Protein AF-A0A482XBP9-F1 (afdb_monomer_lite)

Foldseek 3Di:
DPDVVVVVVLVPCPVLLVVLVVLVVPPDDDDPPDNQPLLNSVQVSAADPVDQKHQLLSLQVLLVQLVDDPPPPLLVQLNVLLVVVVVVVVDPPDDSNRDIDHSVSSCSNCVSNSVVSSCSVNLVDPGSRVNVVVVVVVVVCVVCVVPPDDD

Sequence (151 aa):
MTEKLFIEKCTNKTIGNRILTTYNHANSADDPDHSKKTEDVLFEMFKDEEKDIIHVGKFLAALRNTGLRRNDPRLADFMENLKKIHRASGMEGGSPETQKLDLDAFRQVIGGNLVLISKAFRHNFIIPDFQNFCKYIEEFYWKCKSNTEGK

InterPro domains:
  IPR015868 Glutaminase [PTHR12544] (25-151)
  IPR041541 Glutaminase, EF-hand domain [PF17959] (38-128)

Secondary structure (DSSP, 8-state):
--SHHHHHHHHT-HHHHHHHHHHHH--SS--TT----HHHHHHHHHS-SSSS-EEHHHHHHHHHHTT--TT-GGGHHHHHHHHHHHHHTT-TT--GGG-EE-HHHHHHHHGGGHHHHHHHHTT-SSSS-HHHHHHHHHHHHHHHHT-----

pLDDT: mean 78.26, std 21.34, range [28.84, 96.88]

Structure (mmCIF, N/CA/C/O backbone):
data_AF-A0A482XBP9-F1
#
_entry.id   AF-A0A482XBP9-F1
#
loop_
_atom_site.group_PDB
_atom_site.id
_atom_site.type_symbol
_atom_site.label_atom_id
_atom_site.label_alt_id
_atom_site.label_comp_id
_atom_site.label_asym_id
_atom_site.label_entity_id
_atom_site.label_seq_id
_atom_site.pdbx_PDB_ins_code
_atom_site.Cartn_x
_atom_site.Cartn_y
_atom_site.Cartn_z
_atom_site.occupancy
_atom_site.B_iso_or_equiv
_atom_site.auth_seq_id
_atom_site.auth_comp_id
_atom_site.auth_asym_id
_atom_site.auth_atom_id
_atom_site.pdbx_PDB_model_num
ATOM 1 N N . MET A 1 1 ? 16.045 20.463 3.046 1.00 37.81 1 MET A N 1
ATOM 2 C CA . MET A 1 1 ? 16.984 19.477 3.636 1.00 37.81 1 MET A CA 1
ATOM 3 C C . MET A 1 1 ? 16.196 18.433 4.445 1.00 37.81 1 MET A C 1
ATOM 5 O O . MET A 1 1 ? 16.552 18.136 5.574 1.00 37.81 1 MET A O 1
ATOM 9 N N . THR A 1 2 ? 15.094 17.896 3.897 1.00 41.22 2 THR A N 1
ATOM 10 C CA . THR A 1 2 ? 13.998 17.339 4.730 1.00 41.22 2 THR A CA 1
ATOM 11 C C . THR A 1 2 ? 13.229 16.173 4.095 1.00 41.22 2 THR A C 1
ATOM 13 O O . THR A 1 2 ? 12.143 15.841 4.547 1.00 41.22 2 THR A O 1
ATOM 16 N N . GLU A 1 3 ? 13.791 15.503 3.086 1.00 32.41 3 GLU A N 1
ATOM 17 C CA . GLU A 1 3 ? 13.152 14.320 2.474 1.00 32.41 3 GLU A CA 1
ATOM 18 C C . GLU A 1 3 ? 14.043 13.070 2.574 1.00 32.41 3 GLU A C 1
ATOM 20 O O . GLU A 1 3 ? 13.573 11.992 2.931 1.00 32.41 3 GLU A O 1
ATOM 25 N N . LYS A 1 4 ? 15.369 13.228 2.427 1.00 32.59 4 LYS A N 1
ATOM 26 C CA . LYS A 1 4 ? 16.337 12.134 2.635 1.00 32.59 4 LYS A CA 1
ATOM 27 C C . LYS A 1 4 ? 16.359 11.601 4.076 1.00 32.59 4 LYS A C 1
ATOM 29 O O . LYS A 1 4 ? 16.431 10.393 4.264 1.00 32.59 4 LYS A O 1
ATOM 34 N N . LEU A 1 5 ? 16.196 12.474 5.076 1.00 28.84 5 LEU A N 1
ATOM 35 C CA . LEU A 1 5 ? 16.202 12.085 6.494 1.00 28.84 5 LEU A CA 1
ATOM 36 C C . LEU A 1 5 ? 14.932 11.309 6.911 1.00 28.84 5 LEU A C 1
ATOM 38 O O . LEU A 1 5 ? 14.953 10.557 7.881 1.00 28.84 5 LEU A O 1
ATOM 42 N N . PHE A 1 6 ? 13.826 11.463 6.171 1.00 35.94 6 PHE A N 1
ATOM 43 C CA . PHE A 1 6 ? 12.575 10.737 6.427 1.00 35.94 6 PHE A CA 1
ATOM 44 C C . PHE A 1 6 ? 12.611 9.318 5.839 1.00 35.94 6 PHE A C 1
ATOM 46 O O . PHE A 1 6 ? 12.150 8.365 6.470 1.00 35.94 6 PHE A O 1
ATOM 53 N N . ILE A 1 7 ? 13.219 9.173 4.657 1.00 40.00 7 ILE A N 1
ATOM 54 C CA . ILE A 1 7 ? 13.412 7.884 3.979 1.00 40.00 7 ILE A CA 1
ATOM 55 C C . ILE A 1 7 ? 14.391 7.006 4.770 1.00 40.00 7 ILE A C 1
ATOM 57 O O . ILE A 1 7 ? 14.101 5.834 4.993 1.00 40.00 7 ILE A O 1
ATOM 61 N N . GLU A 1 8 ? 15.481 7.582 5.285 1.00 29.19 8 GLU A N 1
ATOM 62 C CA . GLU A 1 8 ? 16.500 6.847 6.046 1.00 29.19 8 GLU A CA 1
ATOM 63 C C . GLU A 1 8 ? 15.973 6.296 7.386 1.00 29.19 8 GLU A C 1
ATOM 65 O O . GLU A 1 8 ? 16.289 5.164 7.767 1.00 29.19 8 GLU A O 1
ATOM 70 N N . LYS A 1 9 ? 15.080 7.039 8.060 1.00 35.62 9 LYS A N 1
ATOM 71 C CA . LYS A 1 9 ? 14.390 6.569 9.275 1.00 35.62 9 LYS A CA 1
ATOM 72 C C . LYS A 1 9 ? 13.378 5.449 9.003 1.00 35.62 9 LYS A C 1
ATOM 74 O O . LYS A 1 9 ? 13.162 4.617 9.878 1.00 35.62 9 LYS A O 1
ATOM 79 N N . CYS A 1 10 ? 12.793 5.377 7.803 1.00 39.66 10 CYS A N 1
ATOM 80 C CA . CYS A 1 10 ? 11.873 4.291 7.438 1.00 39.66 10 CYS A CA 1
ATOM 81 C C . CYS A 1 10 ? 12.611 2.988 7.085 1.00 39.66 10 CYS A C 1
ATOM 83 O O . CYS A 1 10 ? 12.101 1.907 7.370 1.00 39.66 10 CYS A O 1
ATOM 85 N N . THR A 1 11 ? 13.822 3.071 6.524 1.00 42.81 11 THR A N 1
ATOM 86 C CA . THR A 1 11 ? 14.670 1.899 6.230 1.00 42.81 11 THR A CA 1
ATOM 87 C C . THR A 1 11 ? 15.306 1.262 7.468 1.00 42.81 11 THR A C 1
ATOM 89 O O . THR A 1 11 ? 15.625 0.079 7.435 1.00 42.81 11 THR A O 1
ATOM 92 N N . ASN A 1 12 ? 15.437 1.992 8.583 1.00 36.22 12 ASN A N 1
ATOM 93 C CA . ASN A 1 12 ? 16.050 1.494 9.823 1.00 36.22 12 ASN A CA 1
ATOM 94 C C . ASN A 1 12 ? 15.049 0.945 10.859 1.00 36.22 12 ASN A C 1
ATOM 96 O O . ASN A 1 12 ? 15.356 0.870 12.049 1.00 36.22 12 ASN A O 1
ATOM 100 N N . LYS A 1 13 ? 13.861 0.482 10.443 1.00 47.34 13 LYS A N 1
ATOM 101 C CA . LYS A 1 13 ? 12.971 -0.301 11.322 1.00 47.34 13 LYS A CA 1
ATOM 102 C C . LYS A 1 13 ? 13.331 -1.792 11.264 1.00 47.34 13 LYS A C 1
ATOM 104 O O . LYS A 1 13 ? 12.494 -2.642 10.976 1.00 47.34 13 LYS A O 1
ATOM 109 N N . THR A 1 14 ? 14.569 -2.120 11.648 1.00 39.59 14 THR A N 1
ATOM 110 C CA . THR A 1 14 ? 15.028 -3.484 12.004 1.00 39.59 14 THR A CA 1
ATOM 111 C C . THR A 1 14 ? 14.088 -4.153 13.026 1.00 39.59 14 THR A C 1
ATOM 113 O O . THR A 1 14 ? 13.972 -5.375 13.089 1.00 39.59 14 THR A O 1
ATOM 116 N N . ILE A 1 15 ? 13.337 -3.343 13.779 1.00 46.38 15 ILE A N 1
ATOM 117 C CA . ILE A 1 15 ? 12.318 -3.761 14.746 1.00 46.38 15 ILE A CA 1
ATOM 118 C C . ILE A 1 15 ? 11.093 -4.403 14.060 1.00 46.38 15 ILE A C 1
ATOM 120 O O . ILE A 1 15 ? 10.591 -5.414 14.541 1.00 46.38 15 ILE A O 1
ATOM 124 N N . GLY A 1 16 ? 10.638 -3.881 12.914 1.00 44.25 16 GLY A N 1
ATOM 125 C CA . GLY A 1 16 ? 9.449 -4.388 12.211 1.00 44.25 16 GLY A CA 1
ATOM 126 C C . GLY A 1 16 ? 9.683 -5.763 11.584 1.00 44.25 16 GLY A C 1
ATOM 127 O O . GLY A 1 16 ? 8.839 -6.651 11.695 1.00 44.25 16 GLY A O 1
ATOM 128 N N . ASN A 1 17 ? 10.881 -5.968 11.024 1.00 46.06 17 ASN A N 1
ATOM 129 C CA . ASN A 1 17 ? 11.289 -7.264 10.483 1.00 46.06 17 ASN A CA 1
ATOM 130 C C . ASN A 1 17 ? 11.390 -8.331 11.575 1.00 46.06 17 ASN A C 1
ATOM 132 O O . ASN A 1 17 ? 10.936 -9.447 11.337 1.00 46.06 17 ASN A O 1
ATOM 136 N N . ARG A 1 18 ? 11.903 -7.993 12.772 1.00 46.09 18 ARG A N 1
ATOM 137 C CA . ARG A 1 18 ? 11.934 -8.912 13.925 1.00 46.09 18 ARG A CA 1
ATOM 138 C C . ARG A 1 18 ? 10.528 -9.294 14.389 1.00 46.09 18 ARG A C 1
ATOM 140 O O . ARG A 1 18 ? 10.260 -10.478 14.516 1.00 46.09 18 ARG A O 1
ATOM 147 N N . ILE A 1 19 ? 9.625 -8.326 14.566 1.00 51.47 19 ILE A N 1
ATOM 148 C CA . ILE A 1 19 ? 8.268 -8.584 15.083 1.00 51.47 19 ILE A CA 1
ATOM 149 C C . ILE A 1 19 ? 7.437 -9.449 14.116 1.00 51.47 19 ILE A C 1
ATOM 151 O O . ILE A 1 19 ? 6.742 -10.368 14.549 1.00 51.47 19 ILE A O 1
ATOM 155 N N . LEU A 1 20 ? 7.535 -9.217 12.800 1.00 51.56 20 LEU A N 1
ATOM 156 C CA . LEU A 1 20 ? 6.795 -10.007 11.806 1.00 51.56 20 LEU A CA 1
ATOM 157 C C . LEU A 1 20 ? 7.397 -11.401 11.551 1.00 51.56 20 LEU A C 1
ATOM 159 O O . LEU A 1 20 ? 6.654 -12.332 11.227 1.00 51.56 20 LEU A O 1
ATOM 163 N N . THR A 1 21 ? 8.717 -11.579 11.691 1.00 48.75 21 THR A N 1
ATOM 164 C CA . THR A 1 21 ? 9.327 -12.921 11.617 1.00 48.75 21 THR A CA 1
ATOM 165 C C . THR A 1 21 ? 9.036 -13.744 12.868 1.00 48.75 21 THR A C 1
ATOM 167 O O . THR A 1 21 ? 8.695 -14.917 12.729 1.00 48.75 21 THR A O 1
ATOM 170 N N . THR A 1 22 ? 9.065 -13.149 14.067 1.00 46.91 22 THR A N 1
ATOM 171 C CA . THR A 1 22 ? 8.725 -13.862 15.313 1.00 46.91 22 THR A CA 1
ATOM 172 C C . THR A 1 22 ? 7.270 -14.325 15.344 1.00 46.91 22 THR A C 1
ATOM 174 O O . THR A 1 22 ? 6.996 -15.419 15.828 1.00 46.91 22 THR A O 1
ATOM 177 N N . TYR A 1 23 ? 6.342 -13.556 14.761 1.00 48.41 23 TYR A N 1
ATOM 178 C CA . TYR A 1 23 ? 4.919 -13.914 14.748 1.00 48.41 23 TYR A CA 1
ATOM 179 C C . TYR A 1 23 ? 4.613 -15.184 13.928 1.00 48.41 23 TYR A C 1
ATOM 181 O O . TYR A 1 23 ? 3.673 -15.907 14.235 1.00 48.41 23 TYR A O 1
ATOM 189 N N . ASN A 1 24 ? 5.426 -15.515 12.915 1.00 46.06 24 ASN A N 1
ATOM 190 C CA . ASN A 1 24 ? 5.224 -16.731 12.114 1.00 46.06 24 ASN A CA 1
ATOM 191 C C . ASN A 1 24 ? 5.729 -18.017 12.799 1.00 46.06 24 ASN A C 1
ATOM 193 O O . ASN A 1 24 ? 5.308 -19.101 12.401 1.00 46.06 24 ASN A O 1
ATOM 197 N N . HIS A 1 25 ? 6.603 -17.924 13.810 1.00 41.91 25 HIS A N 1
ATOM 198 C CA . HIS A 1 25 ? 7.128 -19.098 14.527 1.00 41.91 25 HIS A CA 1
ATOM 199 C C . HIS A 1 25 ? 6.228 -19.545 15.696 1.00 41.91 25 HIS A C 1
ATOM 201 O O . HIS A 1 25 ? 6.384 -20.652 16.197 1.00 41.91 25 HIS A O 1
ATOM 207 N N . ALA A 1 26 ? 5.259 -18.719 16.104 1.00 39.34 26 ALA A N 1
ATOM 208 C CA . ALA A 1 26 ? 4.403 -18.948 17.271 1.00 39.34 26 ALA A CA 1
ATOM 209 C C . ALA A 1 26 ? 3.033 -19.587 16.950 1.00 39.34 26 ALA A C 1
ATOM 211 O O . ALA A 1 26 ? 2.118 -19.515 17.761 1.00 39.34 26 ALA A O 1
ATOM 212 N N . ASN A 1 27 ? 2.866 -20.243 15.793 1.00 37.66 27 ASN A N 1
ATOM 213 C CA . ASN A 1 27 ? 1.676 -21.065 15.513 1.00 37.66 27 ASN A CA 1
ATOM 214 C C . ASN A 1 27 ? 1.828 -22.478 16.109 1.00 37.66 27 ASN A C 1
ATOM 216 O O . ASN A 1 27 ? 1.752 -23.482 15.405 1.00 37.66 27 ASN A O 1
ATOM 220 N N . SER A 1 28 ? 2.100 -22.556 17.410 1.00 35.34 28 SER A N 1
ATOM 221 C CA . SER A 1 28 ? 1.999 -23.775 18.216 1.00 35.34 28 SER A CA 1
ATOM 222 C C . SER A 1 28 ? 1.160 -23.441 19.445 1.00 35.34 28 SER A C 1
ATOM 224 O O . SER A 1 28 ? 1.325 -22.377 20.028 1.00 35.34 28 SER A O 1
ATOM 226 N N . ALA A 1 29 ? 0.199 -24.314 19.723 1.00 46.94 29 ALA A N 1
ATOM 227 C CA . ALA A 1 29 ? -0.949 -24.123 20.599 1.00 46.94 29 ALA A CA 1
ATOM 228 C C . ALA A 1 29 ? -0.637 -23.631 22.034 1.00 46.94 29 ALA A C 1
ATOM 230 O O . ALA A 1 29 ? 0.436 -23.900 22.567 1.00 46.94 29 ALA A O 1
ATOM 231 N N . ASP A 1 30 ? -1.657 -22.996 22.632 1.00 45.62 30 ASP A N 1
ATOM 232 C CA . ASP A 1 30 ? -1.903 -22.816 24.078 1.00 45.62 30 ASP A CA 1
ATOM 233 C C . ASP A 1 30 ? -1.338 -21.575 24.817 1.00 45.62 30 ASP A C 1
ATOM 235 O O . ASP A 1 30 ? -0.680 -21.714 25.843 1.00 45.62 30 ASP A O 1
ATOM 239 N N . ASP A 1 31 ? -1.710 -20.351 24.399 1.00 41.84 31 ASP A N 1
ATOM 240 C CA . ASP A 1 31 ? -1.736 -19.177 25.306 1.00 41.84 31 ASP A CA 1
ATOM 241 C C . ASP A 1 31 ? -2.879 -18.183 24.941 1.00 41.84 31 ASP A C 1
ATOM 243 O O . ASP A 1 31 ? -2.884 -17.655 23.821 1.00 41.84 31 ASP A O 1
ATOM 247 N N . PRO A 1 32 ? -3.879 -17.920 25.816 1.00 41.59 32 PRO A N 1
ATOM 248 C CA . PRO A 1 32 ? -5.040 -17.087 25.481 1.00 41.59 32 PRO A CA 1
ATOM 249 C C . PRO A 1 32 ? -4.769 -15.574 25.387 1.00 41.59 32 PRO A C 1
ATOM 251 O O . PRO A 1 32 ? -5.662 -14.859 24.932 1.00 41.59 32 PRO A O 1
ATOM 254 N N . ASP A 1 33 ? -3.599 -15.069 25.805 1.00 43.78 33 ASP A N 1
ATOM 255 C CA . ASP A 1 33 ? -3.403 -13.625 26.054 1.00 43.78 33 ASP A CA 1
ATOM 256 C C . ASP A 1 33 ? -2.367 -12.906 25.157 1.00 43.78 33 ASP A C 1
ATOM 258 O O . ASP A 1 33 ? -2.034 -11.751 25.413 1.00 43.78 33 ASP A O 1
ATOM 262 N N . HIS A 1 34 ? -1.841 -13.502 24.069 1.00 45.81 34 HIS A N 1
ATOM 263 C CA . HIS A 1 34 ? -0.876 -12.756 23.222 1.00 45.81 34 HIS A CA 1
ATOM 264 C C . HIS A 1 34 ? -0.835 -13.028 21.707 1.00 45.81 34 HIS A C 1
ATOM 266 O O . HIS A 1 34 ? 0.150 -12.682 21.045 1.00 45.81 34 HIS A O 1
ATOM 272 N N . SER A 1 35 ? -1.912 -13.530 21.092 1.00 50.09 35 SER A N 1
ATOM 273 C CA . SER A 1 35 ? -2.021 -13.517 19.619 1.00 50.09 35 SER A CA 1
ATOM 274 C C . SER A 1 35 ? -2.414 -12.120 19.104 1.00 50.09 35 SER A C 1
ATOM 276 O O . SER A 1 35 ? -3.571 -11.827 18.808 1.00 50.09 35 SER A O 1
ATOM 278 N N . LYS A 1 36 ? -1.448 -11.194 19.025 1.00 61.75 36 LYS A N 1
ATOM 279 C CA . LYS A 1 36 ? -1.685 -9.873 18.413 1.00 61.75 36 LYS A CA 1
ATOM 280 C C . LYS A 1 36 ? -2.110 -10.036 16.956 1.00 61.75 36 LYS A C 1
ATOM 282 O O . LYS A 1 36 ? -1.296 -10.390 16.106 1.00 61.75 36 LYS A O 1
ATOM 287 N N . LYS A 1 37 ? -3.374 -9.732 16.654 1.00 82.69 37 LYS A N 1
ATOM 288 C CA . LYS A 1 37 ? -3.929 -9.836 15.299 1.00 82.69 37 LYS A CA 1
ATOM 289 C C . LYS A 1 37 ? -3.034 -9.107 14.291 1.00 82.69 37 LYS A C 1
ATOM 291 O O . LYS A 1 37 ? -2.419 -8.089 14.607 1.00 82.69 37 LYS A O 1
ATOM 296 N N . THR A 1 38 ? -2.931 -9.629 13.068 1.00 86.25 38 THR A N 1
ATOM 297 C CA . THR A 1 38 ? -1.986 -9.101 12.062 1.00 86.25 38 THR A CA 1
ATOM 298 C C . THR A 1 38 ? -2.249 -7.626 11.743 1.00 86.25 38 THR A C 1
ATOM 300 O O . THR A 1 38 ? -1.301 -6.867 11.548 1.00 86.25 38 THR A O 1
ATOM 303 N N . GLU A 1 39 ? -3.513 -7.198 11.742 1.00 89.50 39 GLU A N 1
ATOM 304 C CA . GLU A 1 39 ? -3.902 -5.785 11.686 1.00 89.50 39 GLU A CA 1
ATOM 305 C C . GLU A 1 39 ? -3.262 -4.926 12.789 1.00 89.50 39 GLU A C 1
ATOM 307 O O . GLU A 1 39 ? -2.786 -3.836 12.496 1.00 89.50 39 GLU A O 1
ATOM 312 N N . ASP A 1 40 ? -3.180 -5.415 14.026 1.00 90.44 40 ASP A N 1
ATOM 313 C CA . ASP A 1 40 ? -2.673 -4.668 15.181 1.00 90.44 40 ASP A CA 1
ATOM 314 C C . ASP A 1 40 ? -1.156 -4.524 15.103 1.00 90.44 40 ASP A C 1
ATOM 316 O O . ASP A 1 40 ? -0.599 -3.469 15.399 1.00 90.44 40 ASP A O 1
ATOM 320 N N . VAL A 1 41 ? -0.480 -5.576 14.635 1.00 90.75 41 VAL A N 1
ATOM 321 C CA . VAL A 1 41 ? 0.960 -5.528 14.366 1.00 90.75 41 VAL A CA 1
ATOM 322 C C . VAL A 1 41 ? 1.259 -4.515 13.264 1.00 90.75 41 VAL A C 1
ATOM 324 O O . VAL A 1 41 ? 2.164 -3.695 13.409 1.00 90.75 41 VAL A O 1
ATOM 327 N N . LEU A 1 42 ? 0.487 -4.529 12.173 1.00 90.88 42 LEU A N 1
ATOM 328 C CA . LEU A 1 42 ? 0.623 -3.528 11.116 1.00 90.88 42 LEU A CA 1
ATOM 329 C C . LEU A 1 42 ? 0.292 -2.124 11.626 1.00 90.88 42 LEU A C 1
ATOM 331 O O . LEU A 1 42 ? 0.970 -1.173 11.238 1.00 90.88 42 LEU A O 1
ATOM 335 N N . PHE A 1 43 ? -0.690 -1.988 12.516 1.00 92.44 43 PHE A N 1
ATOM 336 C CA . PHE A 1 43 ? -1.020 -0.707 13.115 1.00 92.44 43 PHE A CA 1
ATOM 337 C C . PHE A 1 43 ? 0.175 -0.149 13.901 1.00 92.44 43 PHE A C 1
ATOM 339 O O . PHE A 1 43 ? 0.669 0.937 13.613 1.00 92.44 43 PHE A O 1
ATOM 346 N N . GLU A 1 44 ? 0.731 -0.950 14.807 1.00 91.12 44 GLU A N 1
ATOM 347 C CA . GLU A 1 44 ? 1.907 -0.607 15.613 1.00 91.12 44 GLU A CA 1
ATOM 348 C C . GLU A 1 44 ? 3.150 -0.298 14.755 1.00 91.12 44 GLU A C 1
ATOM 350 O O . GLU A 1 44 ? 4.012 0.514 15.100 1.00 91.12 44 GLU A O 1
ATOM 355 N N . MET A 1 45 ? 3.262 -0.926 13.582 1.00 89.81 45 MET A N 1
ATOM 356 C CA . MET A 1 45 ? 4.352 -0.645 12.654 1.00 89.81 45 MET A CA 1
ATOM 357 C C . MET A 1 45 ? 4.272 0.750 12.029 1.00 89.81 45 MET A C 1
ATOM 359 O O . MET A 1 45 ? 5.328 1.325 11.743 1.00 89.81 45 MET A O 1
ATOM 363 N N . PHE A 1 46 ? 3.070 1.287 11.822 1.00 90.62 46 PHE A N 1
ATOM 364 C CA . PHE A 1 46 ? 2.847 2.524 11.070 1.00 90.62 46 PHE A CA 1
ATOM 365 C C . PHE A 1 46 ? 2.285 3.683 11.892 1.00 90.62 46 PHE A C 1
ATOM 367 O O . PHE 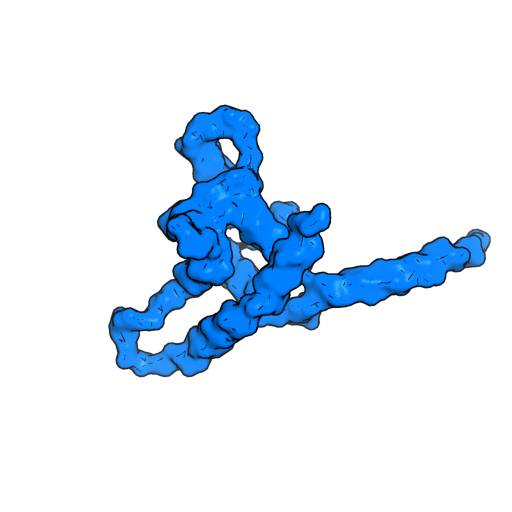A 1 46 ? 2.269 4.805 11.371 1.00 90.62 46 PHE A O 1
ATOM 374 N N . LYS A 1 47 ? 1.850 3.434 13.133 1.00 91.75 47 LYS A N 1
ATOM 375 C CA . LYS A 1 47 ? 1.340 4.473 14.025 1.00 91.75 47 LYS A CA 1
ATOM 376 C C . LYS A 1 47 ? 2.395 5.536 14.316 1.00 91.75 47 LYS A C 1
ATOM 378 O O . LYS A 1 47 ? 3.601 5.295 14.204 1.00 91.75 47 LYS A O 1
ATOM 383 N N . ASP A 1 48 ? 1.915 6.731 14.623 1.00 88.50 48 ASP A N 1
ATOM 384 C CA . ASP A 1 48 ? 2.747 7.811 15.135 1.00 88.50 48 ASP A CA 1
ATOM 385 C C . ASP A 1 48 ? 3.269 7.460 16.545 1.00 88.50 48 ASP A C 1
ATOM 387 O O . ASP A 1 48 ? 2.642 6.695 17.275 1.00 88.50 48 ASP A O 1
ATOM 391 N N . GLU A 1 49 ? 4.443 7.968 16.920 1.00 82.25 49 GLU A N 1
ATOM 392 C CA . GLU A 1 49 ? 5.059 7.660 18.221 1.00 82.25 49 GLU A CA 1
ATOM 393 C C . GLU A 1 49 ? 4.329 8.363 19.372 1.00 82.25 49 GLU A C 1
ATOM 395 O O . GLU A 1 49 ? 4.284 7.843 20.484 1.00 82.25 49 GLU A O 1
ATOM 400 N N . GLU A 1 50 ? 3.729 9.525 19.102 1.00 83.50 50 GLU A N 1
ATOM 401 C CA . GLU A 1 50 ? 3.052 10.339 20.117 1.00 83.50 50 GLU A CA 1
ATOM 402 C C . GLU A 1 50 ? 1.534 10.134 20.131 1.00 83.50 50 GLU A C 1
ATOM 404 O O . GLU A 1 50 ? 0.853 10.520 21.082 1.00 83.50 50 GLU A O 1
ATOM 409 N N . LYS A 1 51 ? 0.977 9.584 19.049 1.00 82.38 51 LYS A N 1
ATOM 410 C CA . LYS A 1 51 ? -0.467 9.478 18.835 1.00 82.38 51 LYS A CA 1
ATOM 411 C C . LYS A 1 51 ? -0.797 8.087 18.319 1.00 82.38 51 LYS A C 1
ATOM 413 O O . LYS A 1 51 ? -0.215 7.652 17.331 1.00 82.38 51 LYS A O 1
ATOM 418 N N . ASP A 1 52 ? -1.801 7.435 18.902 1.00 91.12 52 ASP A N 1
ATOM 419 C CA . ASP A 1 52 ? -2.332 6.153 18.414 1.00 91.12 52 ASP A CA 1
ATOM 420 C C . ASP A 1 52 ? -3.168 6.340 17.132 1.00 91.12 52 ASP A C 1
ATOM 422 O O . ASP A 1 52 ? -4.352 6.016 17.064 1.00 91.12 52 ASP A O 1
ATOM 426 N N . ILE A 1 53 ? -2.540 6.909 16.100 1.00 92.38 53 ILE A N 1
ATOM 427 C CA . ILE A 1 53 ? -3.109 7.159 14.780 1.00 92.38 53 ILE A CA 1
ATOM 428 C C . ILE A 1 53 ? -2.101 6.814 13.684 1.00 92.38 53 ILE A C 1
ATOM 430 O O . ILE A 1 53 ? -0.895 7.024 13.819 1.00 92.38 53 ILE A O 1
ATOM 434 N N . ILE A 1 54 ? -2.612 6.366 12.543 1.00 92.38 54 ILE A N 1
ATOM 435 C CA . ILE A 1 54 ? -1.857 6.197 11.304 1.00 92.38 54 ILE A CA 1
ATOM 436 C C . ILE A 1 54 ? -2.179 7.327 10.342 1.00 92.38 54 ILE A C 1
ATOM 438 O O . ILE A 1 54 ? -3.338 7.609 10.041 1.00 92.38 54 ILE A O 1
ATOM 442 N N . HIS A 1 55 ? -1.130 7.911 9.769 1.00 92.06 55 HIS A N 1
ATOM 443 C CA . HIS A 1 55 ? -1.241 8.779 8.604 1.00 92.06 55 HIS A CA 1
ATOM 444 C C . HIS A 1 55 ? -1.378 7.937 7.327 1.00 92.06 55 HIS A C 1
ATOM 446 O O . HIS A 1 55 ? -0.414 7.286 6.908 1.00 92.06 55 HIS A O 1
ATOM 452 N N . VAL A 1 56 ? -2.545 7.980 6.672 1.00 91.94 56 VAL A N 1
ATOM 453 C CA . VAL A 1 56 ? -2.839 7.163 5.475 1.00 91.94 56 VAL A CA 1
ATOM 454 C C . VAL A 1 56 ? -1.828 7.415 4.356 1.00 91.94 56 VAL A C 1
ATOM 456 O O . VAL A 1 56 ? -1.339 6.467 3.747 1.00 91.94 56 VAL A O 1
ATOM 459 N N . GLY A 1 57 ? -1.427 8.667 4.133 1.00 90.88 57 GLY A N 1
ATOM 460 C CA . GLY A 1 57 ? -0.420 9.009 3.126 1.00 90.88 57 GLY A CA 1
ATOM 461 C C . GLY A 1 57 ? 0.933 8.326 3.361 1.00 90.88 57 GLY A C 1
ATOM 462 O O . GLY A 1 57 ? 1.548 7.842 2.412 1.00 90.88 57 GLY A O 1
ATOM 463 N N . LYS A 1 58 ? 1.375 8.204 4.623 1.00 91.00 58 LYS A N 1
ATOM 464 C CA . LYS A 1 58 ? 2.621 7.497 4.983 1.00 91.00 58 LYS A CA 1
ATOM 465 C C . LYS A 1 58 ? 2.494 5.998 4.711 1.00 91.00 58 LYS A C 1
ATOM 467 O O . LYS A 1 58 ? 3.408 5.391 4.155 1.00 91.00 58 LYS A O 1
ATOM 472 N N . PHE A 1 59 ? 1.346 5.422 5.053 1.00 93.06 59 PHE A N 1
ATOM 473 C CA . PHE A 1 59 ? 1.046 4.016 4.802 1.00 93.06 59 PHE A CA 1
ATOM 474 C C . PHE A 1 59 ? 1.001 3.689 3.299 1.00 93.06 59 PHE A C 1
ATOM 476 O O . PHE A 1 59 ? 1.649 2.747 2.845 1.00 93.06 59 PHE A O 1
ATOM 483 N N . LEU A 1 60 ? 0.311 4.512 2.501 1.00 92.88 60 LEU A N 1
ATOM 484 C CA . LEU A 1 60 ? 0.242 4.383 1.041 1.00 92.88 60 LEU A CA 1
ATOM 485 C C . LEU A 1 60 ? 1.614 4.552 0.375 1.00 92.88 60 LEU A C 1
ATOM 487 O O . LEU A 1 60 ? 1.942 3.820 -0.560 1.00 92.88 60 LEU A O 1
ATOM 491 N N . ALA A 1 61 ? 2.435 5.487 0.860 1.00 91.81 61 ALA A N 1
ATOM 492 C CA . ALA A 1 61 ? 3.799 5.661 0.373 1.00 91.81 61 ALA A CA 1
ATOM 493 C C . ALA A 1 61 ? 4.657 4.412 0.633 1.00 91.81 61 ALA A C 1
ATOM 495 O O . ALA A 1 61 ? 5.390 3.980 -0.256 1.00 91.81 61 ALA A O 1
ATOM 496 N N . ALA A 1 62 ? 4.525 3.796 1.810 1.00 92.00 62 ALA A N 1
ATOM 497 C CA . ALA A 1 62 ? 5.220 2.555 2.131 1.00 92.00 62 ALA A CA 1
ATOM 498 C C . ALA A 1 62 ? 4.723 1.377 1.274 1.00 92.00 62 ALA A C 1
ATOM 500 O O . ALA A 1 62 ? 5.542 0.627 0.745 1.00 92.00 62 ALA A O 1
ATOM 501 N N . LEU A 1 63 ? 3.408 1.257 1.049 1.00 93.25 63 LEU A N 1
ATOM 502 C CA . LEU A 1 63 ? 2.841 0.273 0.117 1.00 93.25 63 LEU A CA 1
ATOM 503 C C . LEU A 1 63 ? 3.412 0.429 -1.295 1.00 93.25 63 LEU A C 1
ATOM 505 O O . LEU A 1 63 ? 3.799 -0.563 -1.912 1.00 93.25 63 LEU A O 1
ATOM 509 N N . ARG A 1 64 ? 3.541 1.663 -1.792 1.00 92.75 64 ARG A N 1
ATOM 510 C CA . ARG A 1 64 ? 4.131 1.935 -3.110 1.00 92.75 64 ARG A CA 1
ATOM 511 C C . ARG A 1 64 ? 5.563 1.412 -3.230 1.00 92.75 64 ARG A C 1
ATOM 513 O O . ARG A 1 64 ? 5.929 0.905 -4.287 1.00 92.75 64 ARG A O 1
ATOM 520 N N . ASN A 1 65 ? 6.350 1.481 -2.158 1.00 92.31 65 ASN A N 1
ATOM 521 C CA . ASN A 1 65 ? 7.729 0.985 -2.155 1.00 92.31 65 ASN A CA 1
ATOM 522 C C . ASN A 1 65 ? 7.813 -0.547 -2.264 1.00 92.31 65 ASN A C 1
ATOM 524 O O . ASN A 1 65 ? 8.825 -1.064 -2.724 1.00 92.31 65 ASN A O 1
ATOM 528 N N . THR A 1 66 ? 6.744 -1.271 -1.912 1.00 93.25 66 THR A N 1
ATOM 529 C CA . THR A 1 66 ? 6.636 -2.728 -2.133 1.00 93.25 66 THR A CA 1
ATOM 530 C C . THR A 1 66 ? 6.268 -3.097 -3.577 1.00 93.25 66 THR A C 1
ATOM 532 O O . THR A 1 66 ? 6.248 -4.273 -3.930 1.00 93.25 66 THR A O 1
ATOM 535 N N . GLY A 1 67 ? 5.946 -2.104 -4.415 1.00 93.25 67 GLY A N 1
ATOM 536 C CA . GLY A 1 67 ? 5.512 -2.281 -5.802 1.00 93.25 67 GLY A CA 1
ATOM 537 C C . GLY A 1 67 ? 3.997 -2.322 -6.009 1.00 93.25 67 GLY A C 1
ATOM 538 O O . GLY A 1 67 ? 3.539 -2.305 -7.153 1.00 93.25 67 GLY A O 1
ATOM 539 N N . LEU A 1 68 ? 3.198 -2.306 -4.937 1.00 94.69 68 LEU A N 1
ATOM 540 C CA . LEU A 1 68 ? 1.743 -2.194 -5.041 1.00 94.69 68 LEU A CA 1
ATOM 541 C C . LEU A 1 68 ? 1.320 -0.770 -5.415 1.00 94.69 68 LEU A C 1
ATOM 543 O O . LEU A 1 68 ? 1.751 0.213 -4.815 1.00 94.69 68 LEU A O 1
ATOM 547 N N . ARG A 1 69 ? 0.432 -0.648 -6.405 1.00 92.81 69 ARG A N 1
ATOM 548 C CA . ARG A 1 69 ? -0.114 0.643 -6.849 1.00 92.81 69 ARG A CA 1
ATOM 549 C C . ARG A 1 69 ? -1.505 0.868 -6.269 1.00 92.81 69 ARG A C 1
ATOM 551 O O . ARG A 1 69 ? -2.276 -0.067 -6.114 1.00 92.81 69 ARG A O 1
ATOM 558 N N . ARG A 1 70 ? -1.874 2.134 -6.061 1.00 88.44 70 ARG A N 1
ATOM 559 C CA . ARG A 1 70 ? -3.219 2.524 -5.591 1.00 88.44 70 ARG A CA 1
ATOM 560 C C . ARG A 1 70 ? -4.372 2.110 -6.522 1.00 88.44 70 ARG A C 1
ATOM 562 O O . ARG A 1 70 ? -5.510 2.046 -6.084 1.00 88.44 70 ARG A O 1
ATOM 569 N N . ASN A 1 71 ? -4.072 1.842 -7.795 1.00 91.19 71 ASN A N 1
ATOM 570 C CA . ASN A 1 71 ? -5.037 1.367 -8.789 1.00 91.19 71 ASN A CA 1
ATOM 571 C C . ASN A 1 71 ? -4.968 -0.164 -8.977 1.00 91.19 71 ASN A C 1
ATOM 573 O O . ASN A 1 71 ? -5.497 -0.670 -9.961 1.00 91.19 71 ASN A O 1
ATOM 577 N N . ASP A 1 72 ? -4.271 -0.900 -8.101 1.00 94.62 72 ASP A N 1
ATOM 578 C CA . ASP A 1 72 ? -4.242 -2.366 -8.145 1.00 94.62 72 ASP A CA 1
ATOM 579 C C . ASP A 1 72 ? -5.646 -2.912 -7.816 1.00 94.62 72 ASP A C 1
ATOM 581 O O . ASP A 1 72 ? -6.163 -2.611 -6.736 1.00 94.62 72 ASP A O 1
ATOM 585 N N . PRO A 1 73 ? -6.277 -3.713 -8.699 1.00 94.56 73 PRO A N 1
ATOM 586 C CA . PRO A 1 73 ? -7.622 -4.244 -8.467 1.00 94.56 73 PRO A CA 1
ATOM 587 C C . PRO A 1 73 ? -7.749 -5.052 -7.173 1.00 94.56 73 PRO A C 1
ATOM 589 O O . PRO A 1 73 ? -8.810 -5.074 -6.559 1.00 94.56 73 PRO A O 1
ATOM 592 N N . ARG A 1 74 ? -6.663 -5.686 -6.716 1.00 94.88 74 ARG A N 1
ATOM 593 C CA . ARG A 1 74 ? -6.651 -6.484 -5.482 1.00 94.88 74 ARG A CA 1
ATOM 594 C C . ARG A 1 74 ? -6.614 -5.623 -4.218 1.00 94.88 74 ARG A C 1
ATOM 596 O O . ARG A 1 74 ? -6.714 -6.164 -3.127 1.00 94.88 74 ARG A O 1
ATOM 603 N N . LEU A 1 75 ? -6.424 -4.310 -4.360 1.00 94.56 75 LEU A N 1
ATOM 604 C CA . LEU A 1 75 ? -6.517 -3.315 -3.289 1.00 94.56 75 LEU A CA 1
ATOM 605 C C . LEU A 1 75 ? -7.799 -2.472 -3.389 1.00 94.56 75 LEU A C 1
ATOM 607 O O . LEU A 1 75 ? -7.919 -1.463 -2.691 1.00 94.56 75 LEU A O 1
ATOM 611 N N . ALA A 1 76 ? -8.738 -2.839 -4.269 1.00 92.75 76 ALA A N 1
ATOM 612 C CA . ALA A 1 76 ? -9.948 -2.058 -4.505 1.00 92.75 76 ALA A CA 1
ATOM 613 C C . ALA A 1 76 ? -10.761 -1.856 -3.218 1.00 92.75 76 ALA A C 1
ATOM 615 O O . ALA A 1 76 ? -11.111 -0.717 -2.912 1.00 92.75 76 ALA A O 1
ATOM 616 N N . ASP A 1 77 ? -10.966 -2.918 -2.433 1.00 93.69 77 ASP A N 1
ATOM 617 C CA . ASP A 1 77 ? -11.742 -2.866 -1.187 1.00 93.69 77 ASP A CA 1
ATOM 618 C C . ASP A 1 77 ? -11.118 -1.911 -0.164 1.00 93.69 77 ASP A C 1
ATOM 620 O O . ASP A 1 77 ? -11.807 -1.074 0.414 1.00 93.69 77 ASP A O 1
ATOM 624 N N . PHE A 1 78 ? -9.797 -1.970 0.017 1.00 93.12 78 PHE A N 1
ATOM 625 C CA . 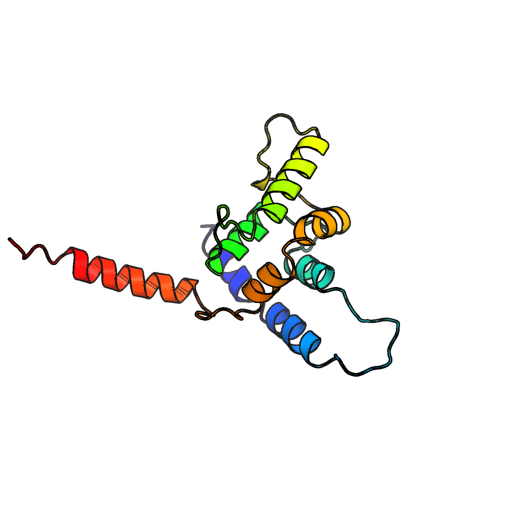PHE A 1 78 ? -9.043 -1.068 0.886 1.00 93.12 78 PHE A CA 1
ATOM 626 C C . PHE A 1 78 ? -9.226 0.393 0.459 1.00 93.12 78 PHE A C 1
ATOM 628 O O . PHE A 1 78 ? -9.549 1.256 1.279 1.00 93.12 78 PHE A O 1
ATOM 635 N N . MET A 1 79 ? -9.079 0.679 -0.838 1.00 93.25 79 MET A N 1
ATOM 636 C CA . MET A 1 79 ? -9.247 2.033 -1.372 1.00 93.25 79 MET A CA 1
ATOM 637 C C . MET A 1 79 ? -10.704 2.511 -1.298 1.00 93.25 79 MET A C 1
ATOM 639 O O . MET A 1 79 ? -10.956 3.702 -1.102 1.00 93.25 79 MET A O 1
ATOM 643 N N . GLU A 1 80 ? -11.678 1.616 -1.453 1.00 92.88 80 GLU A N 1
ATOM 644 C CA . GLU A 1 80 ? -13.097 1.929 -1.309 1.00 92.88 80 GLU A CA 1
ATOM 645 C C . GLU A 1 80 ? -13.465 2.211 0.151 1.00 92.88 80 GLU A C 1
ATOM 647 O O . GLU A 1 80 ? -14.157 3.195 0.427 1.00 92.88 80 GLU A O 1
ATOM 652 N N . ASN A 1 81 ? -12.958 1.410 1.087 1.00 92.38 81 ASN A N 1
ATOM 653 C CA . ASN A 1 81 ? -13.181 1.591 2.518 1.00 92.38 81 ASN A CA 1
ATOM 654 C C . ASN A 1 81 ? -12.549 2.890 3.025 1.00 92.38 81 ASN A C 1
ATOM 656 O O . ASN A 1 81 ? -13.214 3.634 3.745 1.00 92.38 81 ASN A O 1
ATOM 660 N N . LEU A 1 82 ? -11.340 3.243 2.566 1.00 91.19 82 LEU A N 1
ATOM 661 C CA . LEU A 1 82 ? -10.756 4.567 2.820 1.00 91.19 82 LEU A CA 1
ATOM 662 C C . LEU A 1 82 ? -11.699 5.689 2.370 1.00 91.19 82 LEU A C 1
ATOM 664 O O . LEU A 1 82 ? -12.027 6.586 3.143 1.00 91.19 82 LEU A O 1
ATOM 668 N N . LYS A 1 83 ? -12.216 5.611 1.137 1.00 90.38 83 LYS A N 1
ATOM 669 C CA . LYS A 1 83 ? -13.171 6.605 0.618 1.00 90.38 83 LYS A CA 1
ATOM 670 C C . LYS A 1 83 ? -14.471 6.651 1.429 1.00 90.38 83 LYS A C 1
ATOM 672 O O . LYS A 1 83 ? -15.031 7.732 1.594 1.00 90.38 83 LYS A O 1
ATOM 677 N N . LYS A 1 84 ? -14.975 5.509 1.913 1.00 90.25 84 LYS A N 1
ATOM 678 C CA . LYS A 1 84 ? -16.180 5.437 2.761 1.00 90.25 84 LYS A CA 1
ATOM 679 C C . LYS A 1 84 ? -15.959 6.151 4.092 1.00 90.25 84 LYS A C 1
ATOM 681 O O . LYS A 1 84 ? -16.754 7.029 4.422 1.00 90.25 84 LYS A O 1
ATOM 686 N N . ILE A 1 85 ? -14.865 5.848 4.793 1.00 88.25 85 ILE A N 1
ATOM 687 C CA . ILE A 1 85 ? -14.512 6.524 6.050 1.00 88.25 85 ILE A CA 1
ATOM 688 C C . ILE A 1 85 ? -14.286 8.019 5.813 1.00 88.25 85 ILE A C 1
ATOM 690 O O . ILE A 1 85 ? -14.733 8.840 6.608 1.00 88.25 85 ILE A O 1
ATOM 694 N N . HIS A 1 86 ? -13.664 8.397 4.692 1.00 86.19 86 HIS A N 1
ATOM 695 C CA . HIS A 1 86 ? -13.495 9.805 4.338 1.00 86.19 86 HIS A CA 1
ATOM 696 C C . HIS A 1 86 ? -14.820 10.552 4.241 1.00 86.19 86 HIS A C 1
ATOM 698 O O . HIS A 1 86 ? -15.002 11.569 4.907 1.00 86.19 86 HIS A O 1
ATOM 704 N N . ARG A 1 87 ? -15.769 10.016 3.469 1.00 85.44 87 ARG A N 1
ATOM 705 C CA . ARG A 1 87 ? -17.101 10.616 3.331 1.00 85.44 87 ARG A CA 1
ATOM 706 C C . ARG A 1 87 ? -17.852 10.675 4.660 1.00 85.44 87 ARG A C 1
ATOM 708 O O . ARG A 1 87 ? -18.514 11.670 4.924 1.00 85.44 87 ARG A O 1
ATOM 715 N N . ALA A 1 88 ? -17.728 9.646 5.498 1.00 83.44 88 ALA A N 1
ATOM 716 C CA . ALA A 1 88 ? -18.376 9.605 6.809 1.00 83.44 88 ALA A CA 1
ATOM 717 C C . ALA A 1 88 ? -17.793 10.628 7.800 1.00 83.44 88 ALA A C 1
ATOM 719 O O . ALA A 1 88 ? -18.513 11.117 8.663 1.00 83.44 88 ALA A O 1
ATOM 720 N N . SER A 1 89 ? -16.511 10.985 7.659 1.00 76.62 89 SER A N 1
ATOM 721 C CA . SER A 1 89 ? -15.841 11.946 8.547 1.00 76.62 89 SER A CA 1
ATOM 722 C C . SER A 1 89 ? -16.295 13.403 8.375 1.00 76.62 89 SER A C 1
ATOM 724 O O . SER A 1 89 ? -15.885 14.255 9.156 1.00 76.62 89 SER A O 1
ATOM 726 N N . GLY A 1 90 ? -17.116 13.710 7.360 1.00 65.75 90 GLY A N 1
ATOM 727 C CA . GLY A 1 90 ? -17.663 15.054 7.136 1.00 65.75 90 GLY A CA 1
ATOM 728 C C . GLY A 1 90 ? -16.622 16.120 6.767 1.00 65.75 90 GLY A C 1
ATOM 729 O O . GLY A 1 90 ? -16.945 17.303 6.743 1.00 65.75 90 GLY A O 1
ATOM 730 N N . MET A 1 91 ? -15.374 15.726 6.480 1.00 64.06 91 MET A N 1
ATOM 731 C CA . MET A 1 91 ? -14.322 16.643 6.040 1.00 64.06 91 MET A CA 1
ATOM 732 C C . MET A 1 91 ? -14.615 17.140 4.617 1.00 64.06 91 MET A C 1
ATOM 734 O O . MET A 1 91 ? -14.272 16.477 3.636 1.00 64.06 91 MET A O 1
ATOM 738 N N . GLU A 1 92 ? -15.233 18.314 4.494 1.00 56.34 92 GLU A N 1
ATOM 739 C CA . GLU A 1 92 ? -15.370 19.009 3.212 1.00 56.34 92 GLU A CA 1
ATOM 740 C C . GLU A 1 92 ? -13.982 19.389 2.665 1.00 56.34 92 GLU A C 1
ATOM 742 O O . GLU A 1 92 ? -13.197 20.074 3.318 1.00 56.34 92 GLU A O 1
ATOM 747 N N . GLY A 1 93 ? -13.660 18.918 1.455 1.00 59.97 93 GLY A N 1
ATOM 748 C CA . GLY A 1 93 ? -12.458 19.332 0.717 1.00 59.97 93 GLY A CA 1
ATOM 749 C C . GLY A 1 93 ? -11.164 18.552 0.997 1.00 59.97 93 GLY A C 1
ATOM 750 O O . GLY A 1 93 ? -10.105 18.964 0.526 1.00 59.97 93 GLY A O 1
ATOM 751 N N . GLY A 1 94 ? -11.214 17.429 1.724 1.00 64.50 94 GLY A N 1
ATOM 752 C CA . GLY A 1 94 ? -10.050 16.557 1.940 1.00 64.50 94 GLY A CA 1
ATOM 753 C C . GLY A 1 94 ? -9.820 15.516 0.832 1.00 64.50 94 GLY A C 1
ATOM 754 O O . GLY A 1 94 ? -10.691 15.239 0.012 1.00 64.50 94 GLY A O 1
ATOM 755 N N . SER A 1 95 ? -8.629 14.907 0.815 1.00 77.00 95 SER A N 1
ATOM 756 C CA . SER A 1 95 ? -8.363 13.683 0.041 1.00 77.00 95 SER A CA 1
ATOM 757 C C . SER A 1 95 ? -8.404 12.471 0.978 1.00 77.00 95 SER A C 1
ATOM 759 O O . SER A 1 95 ? -7.846 12.563 2.080 1.00 77.00 95 SER A O 1
ATOM 761 N N . PRO A 1 96 ? -8.945 11.308 0.558 1.00 76.44 96 PRO A N 1
ATOM 762 C CA . PRO A 1 96 ? -8.861 10.065 1.332 1.00 76.44 96 PRO A CA 1
ATOM 763 C C . PRO A 1 96 ? -7.423 9.710 1.754 1.00 76.44 96 PRO A C 1
ATOM 765 O O . PRO A 1 96 ? -7.186 9.094 2.786 1.00 76.44 96 PRO A O 1
ATOM 768 N N . GLU A 1 97 ? -6.432 10.154 0.978 1.00 79.94 97 GLU A N 1
ATOM 769 C CA . GLU A 1 97 ? -5.010 9.910 1.235 1.00 79.94 97 GLU A CA 1
ATOM 770 C C . GLU A 1 97 ? -4.449 10.766 2.396 1.00 79.94 97 GLU A C 1
ATOM 772 O O . GLU A 1 97 ? -3.403 10.446 2.956 1.00 79.94 97 GLU A O 1
ATOM 777 N N . THR A 1 98 ? -5.144 11.838 2.793 1.00 83.25 98 THR A N 1
ATOM 778 C CA . THR A 1 98 ? -4.722 12.765 3.869 1.00 83.25 98 THR A CA 1
ATOM 779 C C . THR A 1 98 ? -5.303 12.425 5.241 1.00 83.25 98 THR A C 1
ATOM 781 O O . THR A 1 98 ? -5.024 13.107 6.228 1.00 83.25 98 THR A O 1
ATOM 784 N N . GLN A 1 99 ? -6.102 11.362 5.316 1.00 84.56 99 GLN A N 1
ATOM 785 C CA . GLN A 1 99 ? -6.789 10.968 6.536 1.00 84.56 99 GLN A CA 1
ATOM 786 C C . GLN A 1 99 ? -5.840 10.431 7.609 1.00 84.56 99 GLN A C 1
ATOM 788 O O . GLN A 1 99 ? -4.747 9.920 7.338 1.00 84.56 99 GLN A O 1
ATOM 793 N N . LYS A 1 100 ? -6.318 10.527 8.847 1.00 90.69 100 LYS A N 1
ATOM 794 C CA . LYS A 1 100 ? -5.729 9.905 10.028 1.00 90.69 100 LYS A CA 1
ATOM 795 C C . LYS A 1 100 ? -6.704 8.840 10.508 1.00 90.69 100 LYS A C 1
ATOM 797 O O . LYS A 1 100 ? -7.891 9.134 10.620 1.00 90.69 100 LYS A O 1
ATOM 802 N N . LEU A 1 101 ? -6.214 7.629 10.735 1.00 91.88 101 LEU A N 1
ATOM 803 C CA . LEU A 1 101 ? -7.029 6.507 11.199 1.00 91.88 101 LEU A CA 1
ATOM 804 C C . LEU A 1 101 ? -6.563 6.095 12.588 1.00 91.88 101 LEU A C 1
ATOM 806 O O . LEU A 1 101 ? -5.363 5.911 12.788 1.00 91.88 101 LEU A O 1
ATOM 810 N N . ASP A 1 102 ? -7.497 5.941 13.517 1.00 93.00 102 ASP A N 1
ATOM 811 C CA . ASP A 1 102 ? -7.260 5.200 14.754 1.00 93.00 102 ASP A CA 1
ATOM 812 C C . ASP A 1 102 ? -7.235 3.683 14.476 1.00 93.00 102 ASP A C 1
ATOM 814 O O . ASP A 1 102 ? -7.376 3.234 13.330 1.00 93.00 102 ASP A O 1
ATOM 818 N N . LEU A 1 103 ? -7.008 2.885 15.520 1.00 91.38 103 LEU A N 1
ATOM 819 C CA . LEU A 1 103 ? -6.897 1.432 15.400 1.00 91.38 103 LEU A CA 1
ATOM 820 C C . LEU A 1 103 ? -8.163 0.798 14.806 1.00 91.38 103 LEU A C 1
ATOM 822 O O . LEU A 1 103 ? -8.066 -0.065 13.932 1.00 91.38 103 LEU A O 1
ATOM 826 N N . ASP A 1 104 ? -9.344 1.230 15.238 1.00 91.81 104 ASP A N 1
ATOM 827 C CA . ASP A 1 104 ? -10.602 0.621 14.813 1.00 91.81 104 ASP A CA 1
ATOM 828 C C . ASP A 1 104 ? -10.956 0.995 13.370 1.00 91.81 104 ASP A C 1
ATOM 830 O O . ASP A 1 104 ? -11.327 0.123 12.576 1.00 91.81 104 ASP A O 1
ATOM 834 N N . ALA A 1 105 ? -10.746 2.252 12.974 1.00 92.00 105 ALA A N 1
ATOM 835 C CA . ALA A 1 105 ? -10.886 2.678 11.588 1.00 92.00 105 ALA A CA 1
ATOM 836 C C . ALA A 1 105 ? -9.867 1.971 10.678 1.00 92.00 105 ALA A C 1
ATOM 838 O O . ALA A 1 105 ? -10.205 1.549 9.569 1.00 92.00 105 ALA A O 1
ATOM 839 N N . PHE A 1 106 ? -8.628 1.779 11.143 1.00 93.50 106 PHE A N 1
ATOM 840 C CA . PHE A 1 106 ? -7.612 1.036 10.399 1.00 93.50 106 PHE A CA 1
ATOM 841 C C . PHE A 1 106 ? -8.008 -0.431 10.188 1.00 93.50 106 PHE A C 1
ATOM 843 O O . PHE A 1 106 ? -7.919 -0.928 9.063 1.00 93.50 106 PHE A O 1
ATOM 850 N N . ARG A 1 107 ? -8.513 -1.104 11.231 1.00 92.81 107 ARG A N 1
ATOM 851 C CA . ARG A 1 107 ? -9.022 -2.486 11.166 1.00 92.81 107 ARG A CA 1
ATOM 852 C C . ARG A 1 107 ? -10.128 -2.644 10.126 1.00 92.81 107 ARG A C 1
ATOM 854 O O . ARG A 1 107 ? -10.073 -3.560 9.304 1.00 92.81 107 ARG A O 1
ATOM 861 N N . GLN A 1 108 ? -11.096 -1.727 10.119 1.00 91.50 108 GLN A N 1
ATOM 862 C CA . GLN A 1 108 ? -12.196 -1.736 9.149 1.00 91.50 108 GLN A CA 1
ATOM 863 C C . GLN A 1 108 ? -11.701 -1.574 7.709 1.00 91.50 108 GLN A C 1
ATOM 865 O O . GLN A 1 108 ? -12.195 -2.230 6.792 1.00 91.50 108 GLN A O 1
ATOM 870 N N . VAL A 1 109 ? -10.705 -0.714 7.500 1.00 93.06 109 VAL A N 1
ATOM 871 C CA . VAL A 1 109 ? -10.177 -0.424 6.166 1.00 93.06 109 VAL A CA 1
ATOM 872 C C . VAL A 1 109 ? -9.324 -1.570 5.628 1.00 93.06 109 VAL A C 1
ATOM 874 O O . VAL A 1 109 ? -9.460 -1.932 4.459 1.00 93.06 109 VAL A O 1
ATOM 877 N N . ILE A 1 110 ? -8.448 -2.147 6.455 1.00 92.44 110 ILE A N 1
ATOM 878 C CA . ILE A 1 110 ? -7.462 -3.136 6.005 1.00 92.44 110 ILE A CA 1
ATOM 879 C C . ILE A 1 110 ? -8.032 -4.548 5.845 1.00 92.44 110 ILE A C 1
ATOM 881 O O . ILE A 1 110 ? -7.478 -5.328 5.069 1.00 92.44 110 ILE A O 1
ATOM 885 N N . GLY A 1 111 ? -9.130 -4.878 6.533 1.00 89.62 111 GLY A N 1
ATOM 886 C CA . GLY A 1 111 ? -9.641 -6.248 6.659 1.00 89.62 111 GLY A CA 1
ATOM 887 C C . GLY A 1 111 ? -9.764 -7.014 5.335 1.00 89.62 111 GLY A C 1
ATOM 888 O O . GLY A 1 111 ? -9.258 -8.128 5.226 1.00 89.62 111 GLY A O 1
ATOM 889 N N . GLY A 1 112 ? -10.339 -6.396 4.296 1.00 89.25 112 GLY A N 1
ATOM 890 C CA . GLY A 1 112 ? -10.542 -7.043 2.990 1.00 89.25 112 GLY A CA 1
ATOM 891 C C . GLY A 1 112 ? -9.250 -7.379 2.231 1.00 89.25 112 GLY A C 1
ATOM 892 O O . GLY A 1 112 ? -9.228 -8.283 1.397 1.00 89.25 112 GLY A O 1
ATOM 893 N N . ASN A 1 113 ? -8.140 -6.692 2.521 1.00 93.38 113 ASN A N 1
ATOM 894 C CA . ASN A 1 113 ? -6.875 -6.859 1.794 1.00 93.38 113 ASN A CA 1
ATOM 895 C C . ASN A 1 113 ? -5.673 -7.149 2.712 1.00 93.38 113 ASN A C 1
ATOM 897 O O . ASN A 1 113 ? -4.521 -7.095 2.270 1.00 93.38 113 ASN A O 1
ATOM 901 N N . LEU A 1 114 ? -5.924 -7.517 3.973 1.00 91.88 114 LEU A N 1
ATOM 902 C CA . LEU A 1 114 ? -4.910 -7.732 5.010 1.00 91.88 114 LEU A CA 1
ATOM 903 C C . LEU A 1 114 ? -3.849 -8.763 4.608 1.00 91.88 114 LEU A C 1
ATOM 905 O O . LEU A 1 114 ? -2.655 -8.560 4.831 1.00 91.88 114 LEU A O 1
ATOM 909 N N . VAL A 1 115 ? -4.255 -9.866 3.976 1.00 91.19 115 VAL A N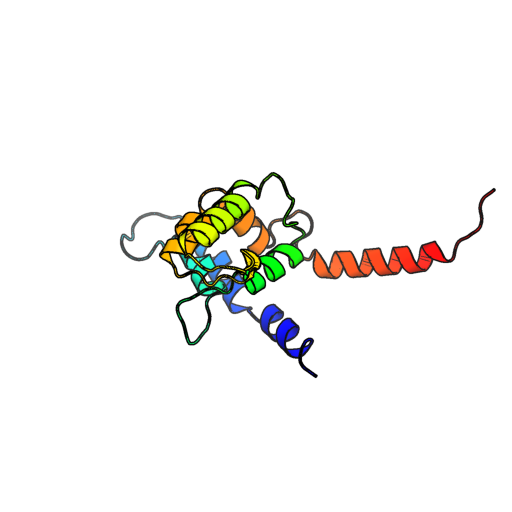 1
ATOM 910 C CA . VAL A 1 115 ? -3.328 -10.927 3.547 1.00 91.19 115 VAL A CA 1
ATOM 911 C C . VAL A 1 115 ? -2.346 -10.406 2.495 1.00 91.19 115 VAL A C 1
ATOM 913 O O . VAL A 1 115 ? -1.141 -10.630 2.613 1.00 91.19 115 VAL A O 1
ATOM 916 N N . LEU A 1 116 ? -2.835 -9.667 1.495 1.00 93.00 116 LEU A N 1
ATOM 917 C CA . LEU A 1 116 ? -1.999 -9.094 0.439 1.00 93.00 116 LEU A CA 1
ATOM 918 C C . LEU A 1 116 ? -1.056 -8.022 0.994 1.00 93.00 116 LEU A C 1
ATOM 920 O O . LEU A 1 116 ? 0.145 -8.055 0.727 1.00 93.00 116 LEU A O 1
ATOM 924 N N . ILE A 1 117 ? -1.597 -7.102 1.791 1.00 93.31 117 ILE A N 1
ATOM 925 C CA . ILE A 1 117 ? -0.844 -5.996 2.383 1.00 93.31 117 ILE A CA 1
ATOM 926 C C . ILE A 1 117 ? 0.220 -6.522 3.355 1.00 93.31 117 ILE A C 1
ATOM 928 O O . ILE A 1 117 ? 1.379 -6.114 3.293 1.00 93.31 117 ILE A O 1
ATOM 932 N N . SER A 1 118 ? -0.123 -7.492 4.204 1.00 91.75 118 SER A N 1
ATOM 933 C CA . SER A 1 118 ? 0.855 -8.109 5.103 1.00 91.75 118 SER A CA 1
ATOM 934 C C . SER A 1 118 ? 1.935 -8.878 4.339 1.00 91.75 118 SER A C 1
ATOM 936 O O . SER A 1 118 ? 3.082 -8.885 4.775 1.00 91.75 118 SER A O 1
ATOM 938 N N . LYS A 1 119 ? 1.614 -9.512 3.200 1.00 90.56 119 LYS A N 1
ATOM 939 C CA . LYS A 1 119 ? 2.606 -10.176 2.338 1.00 90.56 119 LYS A CA 1
ATOM 940 C C . LYS A 1 119 ? 3.594 -9.166 1.745 1.00 90.56 119 LYS A C 1
ATOM 942 O O . LYS A 1 119 ? 4.794 -9.434 1.742 1.00 90.56 119 LYS A O 1
ATOM 947 N N . ALA A 1 120 ? 3.094 -8.011 1.311 1.00 92.25 120 ALA A N 1
ATOM 948 C CA . ALA A 1 120 ? 3.903 -6.915 0.790 1.00 92.25 120 ALA A CA 1
ATOM 949 C C . ALA A 1 120 ? 4.891 -6.382 1.840 1.00 92.25 120 ALA A C 1
ATOM 951 O O . ALA A 1 120 ? 6.090 -6.314 1.585 1.00 92.25 120 ALA A O 1
ATOM 952 N N . PHE A 1 121 ? 4.408 -6.082 3.051 1.00 90.94 121 PHE A N 1
ATOM 953 C CA . PHE A 1 121 ? 5.253 -5.569 4.136 1.00 90.94 121 PHE A CA 1
ATOM 954 C C . PHE A 1 121 ? 6.196 -6.607 4.749 1.00 90.94 121 PHE A C 1
ATOM 956 O O . PHE A 1 121 ? 7.189 -6.238 5.364 1.00 90.94 121 PHE A O 1
ATOM 963 N N . ARG A 1 122 ? 5.930 -7.901 4.550 1.00 88.12 122 ARG A N 1
ATOM 964 C CA . ARG A 1 122 ? 6.847 -8.993 4.914 1.00 88.12 122 ARG A CA 1
ATOM 965 C C . ARG A 1 122 ? 7.918 -9.267 3.859 1.00 88.12 122 ARG A C 1
ATOM 967 O O . ARG A 1 122 ? 8.603 -10.279 3.964 1.00 88.12 122 ARG A O 1
ATOM 974 N N . HIS A 1 123 ? 8.031 -8.425 2.829 1.00 89.06 123 HIS A N 1
ATOM 975 C CA . HIS A 1 123 ? 8.947 -8.634 1.705 1.00 89.06 123 HIS A CA 1
ATOM 976 C C . HIS A 1 123 ? 8.767 -10.003 1.023 1.00 89.06 123 HIS A C 1
ATOM 978 O O . HIS A 1 123 ? 9.686 -10.541 0.417 1.00 89.06 123 HIS A O 1
ATOM 984 N N . ASN A 1 124 ? 7.561 -10.573 1.096 1.00 90.75 124 ASN A N 1
ATOM 985 C CA . ASN A 1 124 ? 7.250 -11.906 0.582 1.00 90.75 124 ASN A CA 1
ATOM 986 C C . ASN A 1 124 ? 6.690 -11.842 -0.851 1.00 90.75 124 ASN A C 1
ATOM 988 O O . ASN A 1 124 ? 5.797 -12.596 -1.242 1.00 90.75 124 ASN A O 1
ATOM 992 N N . PHE A 1 125 ? 7.164 -10.881 -1.635 1.00 91.62 125 PHE A N 1
ATOM 993 C CA . PHE A 1 125 ? 6.939 -10.843 -3.073 1.00 91.62 125 PHE A CA 1
ATOM 994 C C . PHE A 1 125 ? 8.117 -11.467 -3.804 1.00 91.62 125 PHE A C 1
ATOM 996 O O . PHE A 1 125 ? 9.186 -11.659 -3.236 1.00 91.62 125 PHE A O 1
ATOM 1003 N N . ILE A 1 126 ? 7.906 -11.777 -5.085 1.00 95.31 126 ILE A N 1
ATOM 1004 C CA . ILE A 1 126 ? 8.944 -12.353 -5.952 1.00 95.31 126 ILE A CA 1
ATOM 1005 C C . ILE A 1 126 ? 10.195 -11.464 -5.964 1.00 95.31 126 ILE A C 1
ATOM 1007 O O . ILE A 1 126 ? 11.308 -11.971 -6.024 1.00 95.31 126 ILE A O 1
ATOM 1011 N N . ILE A 1 127 ? 10.003 -10.145 -5.862 1.00 93.06 127 ILE A N 1
ATOM 1012 C CA . ILE A 1 127 ? 11.070 -9.161 -5.688 1.00 93.06 127 ILE A CA 1
ATOM 1013 C C . ILE A 1 127 ? 10.890 -8.512 -4.302 1.00 93.06 127 ILE A C 1
ATOM 1015 O O . ILE A 1 127 ? 10.073 -7.598 -4.168 1.00 93.06 127 ILE A O 1
ATOM 1019 N N . PRO A 1 128 ? 11.612 -8.986 -3.269 1.00 88.69 128 PRO A N 1
ATOM 1020 C CA . PRO A 1 128 ? 11.533 -8.471 -1.897 1.00 88.69 128 PRO A CA 1
ATOM 1021 C C . PRO A 1 128 ? 11.932 -6.993 -1.770 1.00 88.69 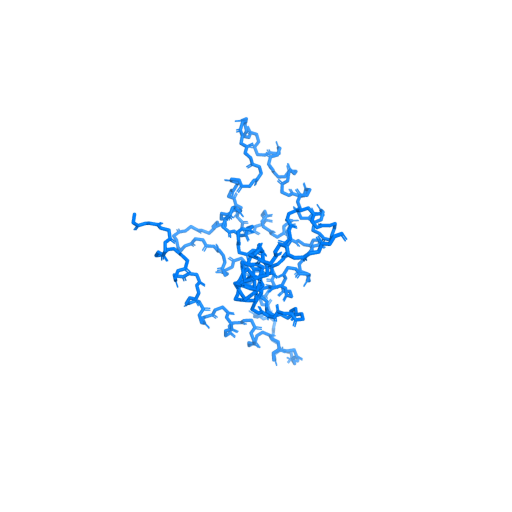128 PRO A C 1
ATOM 1023 O O . PRO A 1 128 ? 11.274 -6.223 -1.068 1.00 88.69 128 PRO A O 1
ATOM 1026 N N . ASP A 1 129 ? 12.997 -6.596 -2.472 1.00 91.25 129 ASP A N 1
ATOM 1027 C CA . ASP A 1 129 ? 13.541 -5.235 -2.500 1.00 91.25 129 ASP A CA 1
ATOM 1028 C C . ASP A 1 129 ? 13.195 -4.545 -3.828 1.00 91.25 129 ASP A C 1
ATOM 1030 O O . ASP A 1 129 ? 14.029 -4.315 -4.710 1.00 91.25 129 ASP A O 1
ATOM 1034 N N . PHE A 1 130 ? 11.902 -4.267 -3.996 1.00 92.75 130 PHE A N 1
ATOM 1035 C CA . PHE A 1 130 ? 11.372 -3.677 -5.223 1.00 92.75 130 PHE A CA 1
ATOM 1036 C C . PHE A 1 130 ? 11.945 -2.279 -5.504 1.00 92.75 130 PHE A C 1
ATOM 1038 O O . PHE A 1 130 ? 12.124 -1.898 -6.662 1.00 92.75 130 PHE A O 1
ATOM 1045 N N . GLN A 1 131 ? 12.274 -1.517 -4.457 1.00 91.56 131 GLN A N 1
ATOM 1046 C CA . GLN A 1 131 ? 12.823 -0.173 -4.604 1.00 91.56 131 GLN A CA 1
ATOM 1047 C C . GLN A 1 131 ? 14.229 -0.192 -5.211 1.00 91.56 131 GLN A C 1
ATOM 1049 O O . GLN A 1 131 ? 14.484 0.569 -6.145 1.00 91.56 131 GLN A O 1
ATOM 1054 N N . ASN A 1 132 ? 15.138 -1.047 -4.727 1.00 92.62 132 ASN A N 1
ATOM 1055 C CA . ASN A 1 132 ? 16.457 -1.164 -5.354 1.00 92.62 132 ASN A CA 1
ATOM 1056 C C . ASN A 1 132 ? 16.372 -1.812 -6.737 1.00 92.62 132 ASN A C 1
ATOM 1058 O O . ASN A 1 132 ? 17.065 -1.367 -7.649 1.00 92.62 132 ASN A O 1
ATOM 1062 N N . PHE A 1 133 ? 15.462 -2.769 -6.942 1.00 94.44 133 PHE A N 1
ATOM 1063 C CA . PHE A 1 133 ? 15.190 -3.305 -8.276 1.00 94.44 133 PHE A CA 1
ATOM 1064 C C . PHE A 1 133 ? 14.821 -2.204 -9.284 1.00 94.44 133 PHE A C 1
ATOM 1066 O O . PHE A 1 133 ? 15.374 -2.166 -10.381 1.00 94.44 133 PHE A O 1
ATOM 1073 N N . CYS A 1 134 ? 13.952 -1.261 -8.905 1.00 94.00 134 CYS A N 1
ATOM 1074 C CA . CYS A 1 134 ? 13.578 -0.149 -9.782 1.00 94.00 134 CYS A CA 1
ATOM 1075 C C . CYS A 1 134 ? 14.773 0.733 -10.171 1.00 94.00 134 CYS A C 1
ATOM 1077 O O . CYS A 1 134 ? 14.825 1.179 -11.313 1.00 94.00 134 CYS A O 1
ATOM 1079 N N . LYS A 1 135 ? 15.743 0.946 -9.268 1.00 95.00 135 LYS A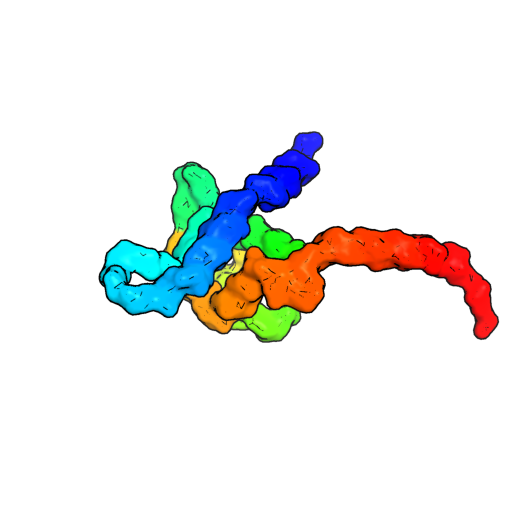 N 1
ATOM 1080 C CA . LYS A 1 135 ? 16.967 1.706 -9.579 1.00 95.00 135 LYS A CA 1
ATOM 1081 C C . LYS A 1 135 ? 17.782 1.025 -10.676 1.00 95.00 135 LYS A C 1
ATOM 1083 O O . LYS A 1 135 ? 18.176 1.685 -11.628 1.00 95.00 135 LYS A O 1
ATOM 1088 N N . TYR A 1 136 ? 17.964 -0.295 -10.595 1.00 95.88 136 TYR A N 1
ATOM 1089 C CA . TYR A 1 136 ? 18.667 -1.042 -11.642 1.00 95.88 136 TYR A CA 1
ATOM 1090 C C . TYR A 1 136 ? 17.939 -0.978 -12.991 1.00 95.88 136 TYR A C 1
ATOM 1092 O O . TYR A 1 136 ? 18.569 -0.779 -14.026 1.00 95.88 136 TYR A O 1
ATOM 1100 N N . ILE A 1 137 ? 16.605 -1.091 -12.995 1.00 96.88 137 ILE A N 1
ATOM 1101 C CA . ILE A 1 137 ? 15.807 -0.941 -14.223 1.00 96.88 137 ILE A CA 1
ATOM 1102 C C . ILE A 1 137 ? 15.944 0.468 -14.809 1.00 96.88 137 ILE A C 1
ATOM 1104 O O . ILE A 1 137 ? 16.058 0.616 -16.025 1.00 96.88 137 ILE A O 1
ATOM 1108 N N . GLU A 1 138 ? 15.956 1.496 -13.965 1.00 96.38 138 GLU A N 1
ATOM 1109 C CA . GLU A 1 138 ? 16.164 2.876 -14.394 1.00 96.38 138 GLU A CA 1
ATOM 1110 C C . GLU A 1 138 ? 17.564 3.080 -14.998 1.00 96.38 138 GLU A C 1
ATOM 1112 O O . GLU A 1 138 ? 17.686 3.675 -16.068 1.00 96.38 138 GLU A O 1
ATOM 1117 N N . GLU A 1 139 ? 18.613 2.525 -14.387 1.00 96.44 139 GLU A N 1
ATOM 1118 C CA . GLU A 1 139 ? 19.973 2.544 -14.942 1.00 96.44 139 GLU A CA 1
ATOM 1119 C C . GLU A 1 139 ? 20.041 1.872 -16.321 1.00 96.44 139 GLU A C 1
ATOM 1121 O O . GLU A 1 139 ? 20.617 2.429 -17.261 1.00 96.44 139 GLU A O 1
ATOM 1126 N N . PHE A 1 140 ?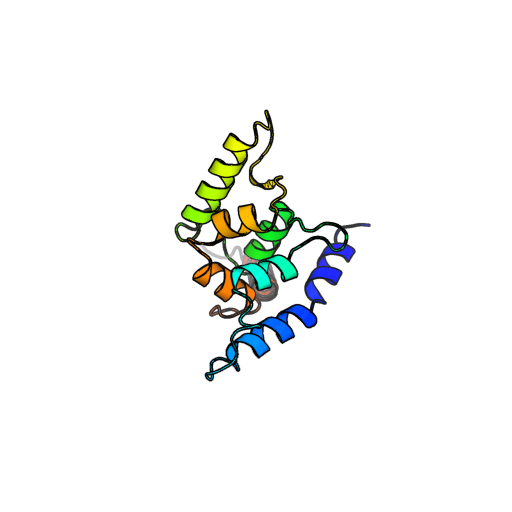 19.411 0.702 -16.476 1.00 96.44 140 PHE A N 1
ATOM 1127 C CA . PHE A 1 140 ? 19.329 0.019 -17.768 1.00 96.44 140 PHE A CA 1
ATOM 1128 C C . PHE A 1 140 ? 18.566 0.843 -18.799 1.00 96.44 140 PHE A C 1
ATOM 1130 O O . PHE A 1 140 ? 19.022 0.974 -19.935 1.00 96.44 140 PHE A O 1
ATOM 1137 N N . TYR A 1 141 ? 17.444 1.445 -18.404 1.00 96.31 141 TYR A N 1
ATOM 1138 C CA . TYR A 1 141 ? 16.680 2.330 -19.270 1.00 96.31 141 TYR A CA 1
ATOM 1139 C C . TYR A 1 141 ? 17.541 3.491 -19.773 1.00 96.31 141 TYR A C 1
ATOM 1141 O O . TYR A 1 141 ? 17.611 3.706 -20.980 1.00 96.31 141 TYR A O 1
ATOM 1149 N N . TRP A 1 142 ? 18.246 4.203 -18.889 1.00 95.62 142 TRP A N 1
ATOM 1150 C CA . TRP A 1 142 ? 19.097 5.327 -19.288 1.00 95.62 142 TRP A CA 1
ATOM 1151 C C . TRP A 1 142 ? 20.249 4.901 -20.198 1.00 95.62 142 TRP A C 1
ATOM 1153 O O . TRP A 1 142 ? 20.547 5.600 -21.167 1.00 95.62 142 TRP A O 1
ATOM 1163 N N . LYS A 1 143 ? 20.850 3.734 -19.939 1.00 94.81 143 LYS A N 1
ATOM 1164 C CA . LYS A 1 143 ? 21.900 3.163 -20.787 1.00 94.81 143 LYS A CA 1
ATOM 1165 C C . LYS A 1 143 ? 21.392 2.788 -22.180 1.00 94.81 143 LYS A C 1
ATOM 1167 O O . LYS A 1 143 ? 22.108 2.988 -23.153 1.00 94.81 143 LYS A O 1
ATOM 1172 N N . CYS A 1 144 ? 20.188 2.232 -22.286 1.00 95.19 144 CYS A N 1
ATOM 1173 C CA . CYS A 1 144 ? 19.608 1.831 -23.567 1.00 95.19 144 CYS A CA 1
ATOM 1174 C C . CYS A 1 144 ? 18.977 3.004 -24.322 1.00 95.19 144 CYS A C 1
ATOM 1176 O O . CYS A 1 144 ? 18.979 2.996 -25.546 1.00 95.19 144 CYS A O 1
ATOM 1178 N N . LYS A 1 145 ? 18.476 4.028 -23.623 1.00 94.94 145 LYS A N 1
ATOM 1179 C CA . LYS A 1 145 ? 17.846 5.213 -24.225 1.00 94.94 145 LYS A CA 1
ATOM 1180 C C . LYS A 1 145 ? 18.783 5.973 -25.168 1.00 94.94 145 LYS A C 1
ATOM 1182 O O . LYS A 1 145 ? 18.312 6.611 -26.103 1.00 94.94 145 LYS A O 1
ATOM 1187 N N . SER A 1 146 ? 20.092 5.936 -24.918 1.00 91.69 146 SER A N 1
ATOM 1188 C CA . SER A 1 146 ? 21.086 6.555 -25.802 1.00 91.69 146 SER A CA 1
ATOM 1189 C C . SER A 1 146 ? 21.274 5.799 -27.121 1.00 91.69 146 SER A C 1
ATOM 1191 O O . SER A 1 146 ? 21.804 6.375 -28.070 1.00 91.69 146 SER A O 1
ATOM 1193 N N . ASN A 1 147 ? 20.824 4.543 -27.208 1.00 92.00 147 ASN A N 1
ATOM 1194 C CA . ASN A 1 147 ? 20.845 3.788 -28.448 1.00 92.00 147 ASN A CA 1
ATOM 1195 C C . ASN A 1 147 ? 19.679 4.227 -29.343 1.00 92.00 147 ASN A C 1
ATOM 1197 O O . ASN A 1 147 ? 18.523 3.889 -29.101 1.00 92.00 147 ASN A O 1
ATOM 1201 N N . THR A 1 148 ? 20.004 5.003 -30.372 1.00 91.69 148 THR A N 1
ATOM 1202 C CA . THR A 1 148 ? 19.056 5.492 -31.386 1.00 91.69 148 THR A CA 1
ATOM 1203 C C . THR A 1 148 ? 19.236 4.783 -32.727 1.00 91.69 148 THR A C 1
ATOM 1205 O O . THR A 1 148 ? 18.657 5.190 -33.731 1.00 91.69 148 THR A O 1
ATOM 1208 N N . GLU A 1 149 ? 20.041 3.721 -32.754 1.00 88.25 149 GLU A N 1
ATOM 1209 C CA . GLU A 1 149 ? 20.295 2.940 -33.955 1.00 88.25 149 GLU A CA 1
ATOM 1210 C C . GLU A 1 149 ? 19.120 1.989 -34.226 1.00 88.25 149 GLU A C 1
ATOM 1212 O O . GLU A 1 149 ? 18.661 1.255 -33.352 1.00 88.25 149 GLU A O 1
ATOM 1217 N N . GLY A 1 150 ? 18.618 2.022 -35.458 1.00 85.81 150 GLY A N 1
ATOM 1218 C CA . GLY A 1 150 ? 17.453 1.266 -35.915 1.00 85.81 150 GLY A CA 1
ATOM 1219 C C . GLY A 1 150 ? 16.761 2.035 -37.038 1.00 85.81 150 GLY A C 1
ATOM 1220 O O . GLY A 1 150 ? 16.523 3.233 -36.901 1.00 85.81 150 GLY A O 1
ATOM 1221 N N . LYS A 1 151 ? 16.506 1.379 -38.173 1.00 66.44 151 LYS A N 1
ATOM 1222 C CA . LYS A 1 151 ? 15.698 1.928 -39.272 1.00 66.44 151 LYS A CA 1
ATOM 1223 C C . LYS A 1 151 ? 14.300 1.341 -39.231 1.00 66.44 151 LYS A C 1
ATOM 1225 O O . LYS A 1 151 ? 14.207 0.128 -38.941 1.00 66.44 151 LYS A O 1
#

Organism: Laodelphax striatellus (NCBI:txid195883)

Radius of gyration: 18.58 Å; chains: 1; bounding box: 40×44×65 Å